Protein AF-A0A510IUY1-F1 (afdb_monomer_lite)

pLDDT: mean 85.73, std 16.0, range [47.0, 97.56]

Radius of gyration: 17.77 Å; chains: 1; bounding box: 39×27×65 Å

Structure (mmCIF, N/CA/C/O backbone):
data_AF-A0A510IUY1-F1
#
_entry.id   AF-A0A510IUY1-F1
#
loop_
_atom_site.group_PDB
_atom_site.id
_atom_site.type_symbol
_atom_site.label_atom_id
_atom_site.label_alt_id
_atom_site.label_comp_id
_atom_site.label_asym_id
_atom_site.label_entity_id
_atom_site.label_seq_id
_atom_site.pdbx_PDB_ins_code
_atom_site.Cartn_x
_atom_site.Cartn_y
_atom_site.Cartn_z
_atom_site.occupancy
_atom_site.B_iso_or_equiv
_atom_site.auth_seq_id
_atom_site.auth_comp_id
_atom_site.auth_asym_id
_atom_site.auth_atom_id
_atom_site.pdbx_PDB_model_num
ATOM 1 N N . MET A 1 1 ? 18.157 -11.309 42.005 1.00 51.44 1 MET A N 1
ATOM 2 C CA . MET A 1 1 ? 18.899 -10.702 40.872 1.00 51.44 1 MET A CA 1
ATOM 3 C C . MET A 1 1 ? 18.849 -11.534 39.590 1.00 51.44 1 MET A C 1
ATOM 5 O O . MET A 1 1 ? 18.367 -11.008 38.601 1.00 51.44 1 MET A O 1
ATOM 9 N N . LYS A 1 2 ? 19.230 -12.825 39.581 1.00 51.41 2 LYS A N 1
ATOM 10 C CA . LYS A 1 2 ? 19.205 -13.665 38.356 1.00 51.41 2 LYS A CA 1
ATOM 11 C C . LYS A 1 2 ? 17.837 -13.746 37.643 1.00 51.41 2 LYS A C 1
ATOM 13 O O . LYS A 1 2 ? 17.792 -13.765 36.422 1.00 51.41 2 LYS A O 1
ATOM 18 N N . LYS A 1 3 ? 16.724 -13.725 38.391 1.00 55.44 3 LYS A N 1
ATOM 19 C CA . LYS A 1 3 ? 15.357 -13.779 37.829 1.00 55.44 3 LYS A CA 1
ATOM 20 C C . LYS A 1 3 ? 14.909 -12.491 37.112 1.00 55.44 3 LYS A C 1
ATOM 22 O O . LYS A 1 3 ? 14.090 -12.570 36.209 1.00 55.44 3 LYS A O 1
ATOM 27 N N . LEU A 1 4 ? 15.452 -11.328 37.484 1.00 57.47 4 LEU A N 1
ATOM 28 C CA . LEU A 1 4 ? 15.096 -10.036 36.873 1.00 57.47 4 LEU A CA 1
ATOM 29 C C . LEU A 1 4 ? 15.771 -9.841 35.510 1.00 57.47 4 LEU A C 1
ATOM 31 O O . LEU A 1 4 ? 15.170 -9.284 34.600 1.00 57.47 4 LEU A O 1
ATOM 35 N N . ILE A 1 5 ? 16.990 -10.364 35.351 1.00 61.31 5 ILE A N 1
ATOM 36 C CA . ILE A 1 5 ? 17.731 -10.312 34.083 1.00 61.31 5 ILE A CA 1
ATOM 37 C C . ILE A 1 5 ? 17.033 -11.173 33.023 1.00 61.31 5 ILE A C 1
ATOM 39 O O . ILE A 1 5 ? 16.863 -10.735 31.892 1.00 61.31 5 ILE A O 1
ATOM 43 N N . ALA A 1 6 ? 16.554 -12.363 33.402 1.00 60.41 6 ALA A N 1
ATOM 44 C CA . ALA A 1 6 ? 15.794 -13.227 32.498 1.00 60.41 6 ALA A CA 1
ATOM 45 C C . ALA A 1 6 ? 14.505 -12.552 31.993 1.00 60.41 6 ALA A C 1
ATOM 47 O O . ALA A 1 6 ? 14.168 -12.673 30.819 1.00 60.41 6 ALA A O 1
ATOM 48 N N . LEU A 1 7 ? 13.821 -11.792 32.856 1.00 58.00 7 LEU A N 1
ATOM 49 C CA . LEU A 1 7 ? 12.606 -11.067 32.485 1.00 58.00 7 LEU A CA 1
ATOM 50 C C . LEU A 1 7 ? 12.892 -9.944 31.473 1.00 58.00 7 LEU A C 1
ATOM 52 O O . LEU A 1 7 ? 12.154 -9.794 30.504 1.00 58.00 7 LEU A O 1
ATOM 56 N N . ALA A 1 8 ? 13.992 -9.205 31.654 1.00 61.44 8 ALA A N 1
ATOM 57 C CA . ALA A 1 8 ? 14.407 -8.148 30.731 1.00 61.44 8 ALA A CA 1
ATOM 58 C C . ALA A 1 8 ? 14.784 -8.686 29.337 1.00 61.44 8 ALA A C 1
ATOM 60 O O . ALA A 1 8 ? 14.483 -8.044 28.334 1.00 61.44 8 ALA A O 1
ATOM 61 N N . VAL A 1 9 ? 15.389 -9.878 29.266 1.00 60.69 9 VAL A N 1
ATOM 62 C CA . VAL A 1 9 ? 15.751 -10.533 27.994 1.00 60.69 9 VAL A CA 1
ATOM 63 C C . VAL A 1 9 ? 14.517 -11.044 27.243 1.00 60.69 9 VAL A C 1
ATOM 65 O O . VAL A 1 9 ? 14.447 -10.938 26.024 1.00 60.69 9 VAL A O 1
ATOM 68 N N . ILE A 1 10 ? 13.510 -11.562 27.951 1.00 60.53 10 ILE A N 1
ATOM 69 C CA . ILE A 1 10 ? 12.257 -12.008 27.318 1.00 60.53 10 ILE A CA 1
ATOM 70 C C . ILE A 1 10 ? 11.478 -10.807 26.761 1.00 60.53 10 ILE A C 1
ATOM 72 O O . ILE A 1 10 ? 10.970 -10.873 25.644 1.00 60.53 10 ILE A O 1
ATOM 76 N N . LEU A 1 11 ? 11.442 -9.689 27.495 1.00 56.88 11 LEU A N 1
ATOM 77 C CA . LEU A 1 11 ? 10.809 -8.448 27.037 1.00 56.88 11 LEU A CA 1
ATOM 78 C C . LEU A 1 11 ? 11.497 -7.853 25.798 1.00 56.88 11 LEU A C 1
ATOM 80 O O . LEU A 1 11 ? 10.806 -7.377 24.899 1.00 56.88 11 LEU A O 1
ATOM 84 N N . SER A 1 12 ? 12.830 -7.907 25.702 1.00 56.66 12 SER A N 1
ATOM 85 C CA . SER A 1 12 ? 13.540 -7.379 24.529 1.00 56.66 12 SER A CA 1
ATOM 86 C C . SER A 1 12 ? 13.355 -8.238 23.274 1.00 56.66 12 SER A C 1
ATOM 88 O O . SER A 1 12 ? 13.308 -7.695 22.172 1.00 56.66 12 SER A O 1
ATOM 90 N N . LEU A 1 13 ? 13.185 -9.555 23.425 1.00 51.34 13 LEU A N 1
ATOM 91 C CA . LEU A 1 13 ? 12.922 -10.475 22.311 1.00 51.34 13 LEU A CA 1
ATOM 92 C C . LEU A 1 13 ? 11.530 -10.285 21.688 1.00 51.34 13 LEU A C 1
ATOM 94 O O . LEU A 1 13 ? 11.369 -10.514 20.492 1.00 51.34 13 LEU A O 1
ATOM 98 N N . THR A 1 14 ? 10.530 -9.825 22.450 1.00 52.09 14 THR A N 1
ATOM 99 C CA . THR A 1 14 ? 9.171 -9.610 21.912 1.00 52.09 14 THR A CA 1
ATOM 100 C C . THR A 1 14 ? 9.026 -8.364 21.031 1.00 52.09 14 THR A C 1
ATOM 102 O O . THR A 1 14 ? 8.078 -8.275 20.256 1.00 52.09 14 THR A O 1
ATOM 105 N N . SER A 1 15 ? 9.970 -7.420 21.096 1.00 50.84 15 SER A N 1
ATOM 106 C CA . SER A 1 15 ? 9.888 -6.135 20.380 1.00 50.84 15 SER A CA 1
ATOM 107 C C . SER A 1 15 ? 10.389 -6.185 18.932 1.00 50.84 15 SER A C 1
ATOM 109 O O . SER A 1 15 ? 10.190 -5.227 18.192 1.00 50.84 15 SER A O 1
ATOM 111 N N . TYR A 1 16 ? 11.035 -7.280 18.518 1.00 49.28 16 TYR A N 1
ATOM 112 C CA . TYR A 1 16 ? 11.661 -7.417 17.194 1.00 49.28 16 TYR A CA 1
ATOM 113 C C . TYR A 1 16 ? 10.769 -8.073 16.130 1.00 49.28 16 TYR A C 1
ATOM 115 O O . TYR A 1 16 ? 11.209 -8.278 15.005 1.00 49.28 16 TYR A O 1
ATOM 123 N N . SER A 1 17 ? 9.513 -8.385 16.450 1.00 50.81 17 SER A N 1
ATOM 124 C CA . SER A 1 17 ? 8.588 -9.031 15.510 1.00 50.81 17 SER A CA 1
ATOM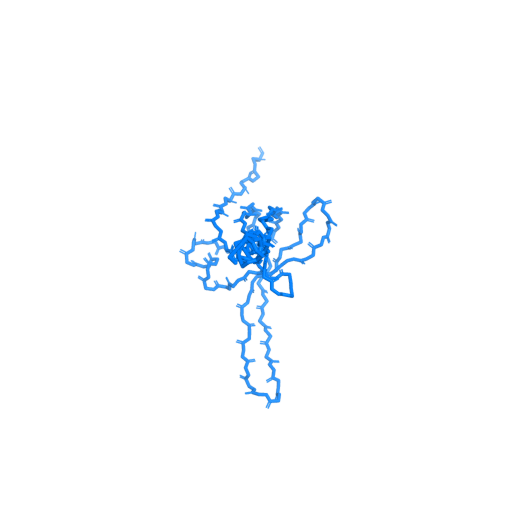 125 C C . SER A 1 17 ? 7.686 -8.036 14.767 1.00 50.81 17 SER A C 1
ATOM 127 O O . SER A 1 17 ? 6.524 -8.346 14.500 1.00 50.81 17 SER A O 1
ATOM 129 N N . GLN A 1 18 ? 8.181 -6.846 14.414 1.00 57.69 18 GLN A N 1
ATOM 130 C CA . GLN A 1 18 ? 7.578 -6.133 13.283 1.00 57.69 18 GLN A CA 1
ATOM 131 C C . GLN A 1 18 ? 8.109 -6.811 12.024 1.00 57.69 18 GLN A C 1
ATOM 133 O O . GLN A 1 18 ? 9.214 -6.526 11.576 1.00 57.69 18 GLN A O 1
ATOM 138 N N . ALA A 1 19 ? 7.373 -7.820 11.556 1.00 74.88 19 ALA A N 1
ATOM 139 C CA . ALA A 1 19 ? 7.754 -8.597 10.390 1.00 74.88 19 ALA A CA 1
ATOM 140 C C . ALA A 1 19 ? 7.841 -7.654 9.185 1.00 74.88 19 ALA A C 1
ATOM 142 O O . ALA A 1 19 ? 6.850 -7.027 8.802 1.00 74.88 19 ALA A O 1
ATOM 143 N N . GLU A 1 20 ? 9.040 -7.522 8.626 1.00 85.12 20 GLU A N 1
ATOM 144 C CA . GLU A 1 20 ? 9.205 -6.893 7.326 1.00 85.12 20 GLU A CA 1
ATOM 145 C C . GLU A 1 20 ? 8.509 -7.755 6.272 1.00 85.12 20 GLU A C 1
ATOM 147 O O . GLU A 1 20 ? 8.639 -8.981 6.250 1.00 85.12 20 GLU A O 1
ATOM 152 N N . GLU A 1 21 ? 7.758 -7.105 5.396 1.00 87.81 21 GLU A N 1
ATOM 153 C CA . GLU A 1 21 ? 6.989 -7.738 4.341 1.00 87.81 21 GLU A CA 1
ATOM 154 C C . GLU A 1 21 ? 7.331 -7.079 3.006 1.00 87.81 21 GLU A C 1
ATOM 156 O O . GLU A 1 21 ? 7.452 -5.857 2.895 1.00 87.81 21 GLU A O 1
ATOM 161 N N . THR A 1 22 ? 7.525 -7.909 1.982 1.00 93.81 22 THR A N 1
ATOM 162 C CA . THR A 1 22 ? 7.705 -7.448 0.605 1.00 93.81 22 THR A CA 1
ATOM 163 C C . THR A 1 22 ? 6.430 -7.719 -0.170 1.00 93.81 22 THR A C 1
ATOM 165 O O . THR A 1 22 ? 6.027 -8.872 -0.290 1.00 93.81 22 THR A O 1
ATOM 168 N N . VAL A 1 23 ? 5.846 -6.674 -0.743 1.00 95.06 23 VAL A N 1
ATOM 169 C CA . VAL A 1 23 ? 4.638 -6.744 -1.566 1.00 95.06 23 VAL A CA 1
ATOM 170 C C . VAL A 1 23 ? 4.956 -6.259 -2.969 1.00 95.06 23 VAL A C 1
ATOM 172 O O . VAL A 1 23 ? 5.560 -5.200 -3.145 1.00 95.06 23 VAL A O 1
ATOM 175 N N . THR A 1 24 ? 4.549 -7.033 -3.972 1.00 97.12 24 THR A N 1
ATOM 176 C CA . THR A 1 24 ? 4.685 -6.646 -5.383 1.00 97.12 24 THR A CA 1
ATOM 177 C C . THR A 1 24 ? 3.319 -6.636 -6.042 1.00 97.12 24 THR A C 1
ATOM 179 O O . THR A 1 24 ? 2.613 -7.634 -5.973 1.00 97.12 24 THR A O 1
ATOM 182 N N . GLY A 1 25 ? 2.942 -5.533 -6.681 1.00 96.81 25 GLY A N 1
ATOM 183 C CA . GLY A 1 25 ? 1.651 -5.424 -7.353 1.00 96.81 25 GLY A CA 1
ATOM 184 C C . GLY A 1 25 ? 1.407 -4.047 -7.954 1.00 96.81 25 GLY A C 1
ATOM 185 O O . GLY A 1 25 ? 2.309 -3.210 -8.014 1.00 96.81 25 GLY A O 1
ATOM 186 N N . VAL A 1 26 ? 0.181 -3.815 -8.413 1.00 97.50 26 VAL A N 1
ATOM 187 C CA . VAL A 1 26 ? -0.253 -2.528 -8.971 1.00 97.50 26 VAL A CA 1
ATOM 188 C C . VAL A 1 26 ? -0.852 -1.663 -7.866 1.00 97.50 26 VAL A C 1
ATOM 190 O O . VAL A 1 26 ? -1.613 -2.160 -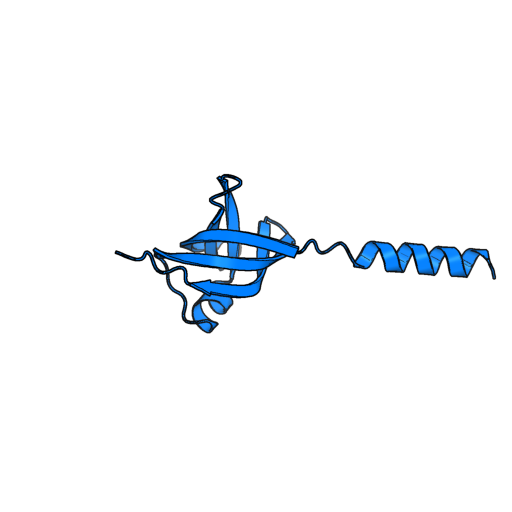7.038 1.00 97.50 26 VAL A O 1
ATOM 193 N N . LEU A 1 27 ? -0.493 -0.379 -7.854 1.00 97.19 27 LEU A N 1
ATOM 194 C CA . LEU A 1 27 ? -1.078 0.618 -6.961 1.00 97.19 27 LEU A CA 1
ATOM 195 C C . LEU A 1 27 ? -2.495 0.985 -7.413 1.00 97.19 27 LEU A C 1
ATOM 197 O O . LEU A 1 27 ? -2.672 1.495 -8.518 1.00 97.19 27 LEU A O 1
ATOM 201 N N . GLU A 1 28 ? -3.478 0.820 -6.534 1.00 97.31 28 GLU A N 1
ATOM 202 C CA . GLU A 1 28 ? -4.860 1.267 -6.738 1.00 97.31 28 GLU A CA 1
ATOM 203 C C . GLU A 1 28 ? -5.213 2.314 -5.672 1.00 97.31 28 GLU A C 1
ATOM 205 O O . GLU A 1 28 ? -5.068 2.073 -4.477 1.00 97.31 28 GLU A O 1
ATOM 210 N N . GLU A 1 29 ? -5.603 3.523 -6.081 1.00 96.75 29 GLU A N 1
ATOM 211 C CA . GLU A 1 29 ? -5.925 4.608 -5.142 1.00 96.75 29 GLU A CA 1
ATOM 212 C C . GLU A 1 29 ? -7.326 4.427 -4.538 1.00 96.75 29 GLU A C 1
ATOM 214 O O . GLU A 1 29 ? -8.308 4.279 -5.263 1.00 96.75 29 GLU A O 1
ATOM 219 N N . GLU A 1 30 ? -7.421 4.495 -3.210 1.00 94.50 30 GLU A N 1
ATOM 220 C CA . GLU A 1 30 ? -8.659 4.346 -2.446 1.00 94.50 30 GLU A CA 1
ATOM 221 C C . GLU A 1 30 ? -8.874 5.543 -1.511 1.00 94.50 30 GLU A C 1
ATOM 223 O O . GLU A 1 30 ? -7.984 5.944 -0.755 1.00 94.50 30 GLU A O 1
ATOM 228 N N . ILE A 1 31 ? -10.093 6.083 -1.520 1.00 93.50 31 ILE A N 1
ATOM 229 C CA . ILE A 1 31 ? -10.545 7.111 -0.579 1.00 93.50 31 ILE A CA 1
ATOM 230 C C . ILE A 1 31 ? -11.790 6.570 0.113 1.00 93.50 31 ILE A C 1
ATOM 232 O O . ILE A 1 31 ? -12.756 6.193 -0.550 1.00 93.50 31 ILE A O 1
ATOM 236 N N . SER A 1 32 ? -11.764 6.529 1.441 1.00 91.31 32 SER A N 1
ATOM 237 C CA . SER A 1 32 ? -12.911 6.128 2.253 1.00 91.31 32 SER A CA 1
ATOM 238 C C . SER A 1 32 ? -13.217 7.184 3.302 1.00 91.31 32 SER A C 1
ATOM 240 O O . SER A 1 32 ? -12.301 7.749 3.891 1.00 91.31 32 SER A O 1
ATOM 242 N N . GLU A 1 33 ? -14.500 7.428 3.538 1.00 93.25 33 GLU A N 1
ATOM 243 C CA . GLU A 1 33 ? -14.990 8.348 4.559 1.00 93.25 33 GLU A CA 1
ATOM 244 C C . GLU A 1 33 ? -15.780 7.560 5.605 1.00 93.25 33 GLU A C 1
ATOM 246 O O . GLU A 1 33 ? -16.633 6.733 5.273 1.00 93.25 33 GLU A O 1
ATOM 251 N N . ASN A 1 34 ? -15.495 7.810 6.878 1.00 91.31 34 ASN A N 1
ATOM 252 C CA . ASN A 1 34 ? -16.332 7.349 7.968 1.00 91.31 34 ASN A CA 1
ATOM 253 C C . ASN A 1 34 ? -17.483 8.343 8.159 1.00 91.31 34 ASN A C 1
ATOM 255 O O . ASN A 1 34 ? -17.280 9.431 8.685 1.00 91.31 34 ASN A O 1
ATOM 259 N N . PHE A 1 35 ? -18.699 7.955 7.775 1.00 90.19 35 PHE A N 1
ATOM 260 C CA . PHE A 1 35 ? -19.881 8.820 7.866 1.00 90.19 35 PHE A CA 1
ATOM 261 C C . PHE A 1 35 ? -20.285 9.204 9.299 1.00 90.19 35 PHE A C 1
ATOM 263 O O . PHE A 1 35 ? -20.990 10.193 9.479 1.00 90.19 35 PHE A O 1
ATOM 270 N N . GLU A 1 36 ? -19.868 8.446 10.317 1.00 92.94 36 GLU A N 1
ATOM 271 C CA . GLU A 1 36 ? -20.172 8.766 11.717 1.00 92.94 36 GLU A CA 1
ATOM 272 C C . GLU A 1 36 ? -19.216 9.822 12.283 1.00 92.94 36 GLU A C 1
ATOM 274 O O . GLU A 1 36 ? -19.631 10.676 13.066 1.00 92.94 36 GLU A O 1
ATOM 279 N N . THR A 1 37 ? -17.936 9.775 11.897 1.00 92.75 37 THR A N 1
ATOM 280 C CA . THR A 1 37 ? -16.886 10.655 12.442 1.00 92.75 37 THR A CA 1
ATOM 281 C C . THR A 1 37 ? -16.440 11.760 11.483 1.00 92.75 37 THR A C 1
ATOM 283 O O . THR A 1 37 ? -15.768 12.696 11.913 1.00 92.75 37 THR A O 1
ATOM 286 N N . GLY A 1 38 ? -16.790 11.665 10.198 1.00 91.69 38 GLY A N 1
ATOM 287 C CA . GLY A 1 38 ? -16.283 12.518 9.118 1.00 91.69 38 GLY A CA 1
ATOM 288 C C . GLY A 1 38 ? -14.807 12.277 8.774 1.00 91.69 38 GLY A C 1
ATOM 289 O O . GLY A 1 38 ? -14.196 13.087 8.079 1.00 91.69 38 GLY A O 1
ATOM 290 N N . GLU A 1 39 ? -14.192 11.208 9.292 1.00 92.81 39 GLU A N 1
ATOM 291 C CA . GLU A 1 39 ? -12.776 10.913 9.059 1.00 92.81 39 GLU A CA 1
ATOM 292 C C . GLU A 1 39 ? -12.554 10.373 7.640 1.00 92.81 39 GLU A C 1
ATOM 294 O O . GLU A 1 39 ? -13.202 9.411 7.230 1.00 92.81 39 GLU A O 1
ATOM 299 N N . ILE A 1 40 ? -11.613 10.971 6.905 1.00 92.12 40 ILE A N 1
ATOM 300 C CA . ILE A 1 40 ? -11.235 10.554 5.550 1.00 92.12 40 ILE A CA 1
ATOM 301 C C . ILE A 1 40 ? -9.919 9.770 5.622 1.00 92.12 40 ILE A C 1
ATOM 303 O O . ILE A 1 40 ? -8.879 10.333 5.964 1.00 92.12 40 ILE A O 1
ATOM 307 N N . ASP A 1 41 ? -9.951 8.490 5.252 1.00 92.50 41 ASP A N 1
ATOM 308 C CA . ASP A 1 41 ? -8.763 7.652 5.065 1.00 92.50 41 ASP A CA 1
ATOM 309 C C . ASP A 1 41 ? -8.415 7.587 3.573 1.00 92.50 41 ASP A C 1
ATOM 311 O O . ASP A 1 41 ? -9.190 7.078 2.756 1.00 92.50 41 ASP A O 1
ATOM 315 N N . HIS A 1 42 ? -7.244 8.122 3.223 1.00 95.56 42 HIS A N 1
ATOM 316 C CA . HIS A 1 42 ? -6.718 8.155 1.860 1.00 95.56 42 HIS A CA 1
ATOM 317 C C . HIS A 1 42 ? -5.482 7.267 1.759 1.00 95.56 42 HIS A C 1
ATOM 319 O O . HIS A 1 42 ? -4.434 7.547 2.347 1.00 95.56 42 HIS A O 1
ATOM 325 N N . ARG A 1 43 ? -5.590 6.196 0.978 1.00 96.25 43 ARG A N 1
ATOM 326 C CA . ARG A 1 43 ? -4.565 5.157 0.876 1.00 96.25 43 ARG A CA 1
ATOM 327 C C . ARG A 1 43 ? -4.451 4.612 -0.540 1.00 96.25 43 ARG A C 1
ATOM 329 O O . ARG A 1 43 ? -5.286 4.878 -1.396 1.00 96.25 43 ARG A O 1
ATOM 336 N N . PHE A 1 44 ? -3.410 3.834 -0.775 1.00 97.56 44 PHE A N 1
ATOM 337 C CA . PHE A 1 44 ? -3.322 2.926 -1.908 1.00 97.56 44 PHE A CA 1
ATOM 338 C C . PHE A 1 44 ? -3.516 1.503 -1.420 1.00 97.56 44 PHE A C 1
ATOM 340 O O . PHE A 1 44 ? -2.983 1.139 -0.370 1.00 97.56 44 PHE A O 1
ATOM 347 N N . SER A 1 45 ? -4.232 0.698 -2.190 1.00 97.00 45 SER A N 1
ATOM 348 C CA . SER A 1 45 ? -4.195 -0.746 -2.063 1.00 97.00 45 SER A CA 1
ATOM 349 C C . SER A 1 45 ? -3.235 -1.351 -3.080 1.00 97.00 45 SER A C 1
ATOM 351 O O . SER A 1 45 ? -2.956 -0.792 -4.142 1.00 97.00 45 SER A O 1
ATOM 353 N N . ILE A 1 46 ? -2.658 -2.486 -2.696 1.00 97.06 46 ILE A N 1
ATOM 354 C CA . ILE A 1 46 ? -1.777 -3.289 -3.533 1.00 97.06 46 ILE A CA 1
ATOM 355 C C . ILE A 1 46 ? -2.177 -4.735 -3.329 1.00 97.06 46 ILE A C 1
ATOM 357 O O . ILE A 1 46 ? -2.094 -5.266 -2.217 1.00 97.06 46 ILE A O 1
ATOM 361 N N . LYS A 1 47 ? -2.614 -5.381 -4.406 1.00 97.38 47 LYS A N 1
ATOM 362 C CA . LYS A 1 47 ? -2.788 -6.827 -4.418 1.00 97.38 47 LYS A CA 1
ATOM 363 C C . LYS A 1 47 ? -1.436 -7.470 -4.689 1.00 97.38 47 LYS A C 1
ATOM 365 O O . LYS A 1 47 ? -0.909 -7.342 -5.790 1.00 97.38 47 LYS A O 1
ATOM 370 N N . ASP A 1 48 ? -0.894 -8.150 -3.689 1.00 96.31 48 ASP A N 1
ATOM 371 C CA . ASP A 1 48 ? 0.353 -8.882 -3.833 1.00 96.31 48 ASP A CA 1
ATOM 372 C C . ASP A 1 48 ? 0.200 -9.997 -4.873 1.00 96.31 48 ASP A C 1
ATOM 374 O O . ASP A 1 48 ? -0.684 -10.849 -4.774 1.00 96.31 48 ASP A O 1
ATOM 378 N N . GLU A 1 49 ? 1.073 -10.003 -5.868 1.00 95.94 49 GLU A N 1
ATOM 379 C CA . GLU A 1 49 ? 1.038 -10.947 -6.983 1.00 95.94 49 GLU A CA 1
ATOM 380 C C . GLU A 1 49 ? 1.386 -12.377 -6.554 1.00 95.94 49 GLU A C 1
ATOM 382 O O . GLU A 1 49 ? 0.947 -13.331 -7.194 1.00 95.94 49 GLU A O 1
ATOM 387 N N . THR A 1 50 ? 2.142 -12.538 -5.462 1.00 93.31 50 THR A N 1
ATOM 388 C CA . THR A 1 50 ? 2.556 -13.859 -4.966 1.00 93.31 50 THR A CA 1
ATOM 389 C C . THR A 1 50 ? 1.454 -14.504 -4.130 1.00 93.31 50 THR A C 1
ATOM 391 O O . THR A 1 50 ? 1.071 -15.650 -4.356 1.00 93.31 50 THR A O 1
ATOM 394 N N . SER A 1 51 ? 0.943 -13.775 -3.139 1.00 93.44 51 SER A N 1
ATOM 395 C CA . SER A 1 51 ? -0.028 -14.285 -2.167 1.00 93.44 51 SER A CA 1
ATOM 396 C C . SER A 1 51 ? -1.486 -14.013 -2.545 1.00 93.44 51 SER A C 1
ATOM 398 O O . SER A 1 51 ? -2.393 -14.584 -1.936 1.00 93.44 51 SER A O 1
ATOM 400 N N . GLY A 1 52 ? -1.738 -13.121 -3.506 1.00 95.19 52 GLY A N 1
ATOM 401 C CA . GLY A 1 52 ? -3.074 -12.656 -3.887 1.00 95.19 52 GLY A CA 1
ATOM 402 C C . GLY A 1 52 ? -3.759 -11.778 -2.835 1.00 95.19 52 GLY A C 1
ATOM 403 O O . GLY A 1 52 ? -4.932 -11.432 -3.003 1.00 95.19 52 GLY A O 1
ATOM 404 N N . ARG A 1 53 ? -3.069 -11.442 -1.739 1.00 94.56 53 ARG A N 1
ATOM 405 C CA . ARG A 1 53 ? -3.613 -10.672 -0.616 1.00 94.56 53 ARG A CA 1
ATOM 406 C C . ARG A 1 53 ? -3.513 -9.177 -0.879 1.00 94.56 53 ARG A C 1
ATOM 408 O O . ARG A 1 53 ? -2.570 -8.708 -1.500 1.00 94.56 53 ARG A O 1
ATOM 415 N N . TYR A 1 54 ? -4.479 -8.434 -0.352 1.00 95.56 54 TYR A N 1
ATOM 416 C CA . TYR A 1 54 ? -4.462 -6.975 -0.384 1.00 95.56 54 TYR A CA 1
ATOM 417 C C . TYR A 1 54 ? -3.730 -6.402 0.824 1.00 95.56 54 TYR A C 1
ATOM 419 O O . TYR A 1 54 ? -3.991 -6.819 1.960 1.00 95.56 54 TYR A O 1
ATOM 427 N N . TYR A 1 55 ? -2.894 -5.409 0.545 1.00 95.94 55 TYR A N 1
ATOM 428 C CA . TYR A 1 55 ? -2.167 -4.585 1.501 1.00 95.94 55 TYR A CA 1
ATOM 429 C C . TYR A 1 55 ? -2.462 -3.115 1.2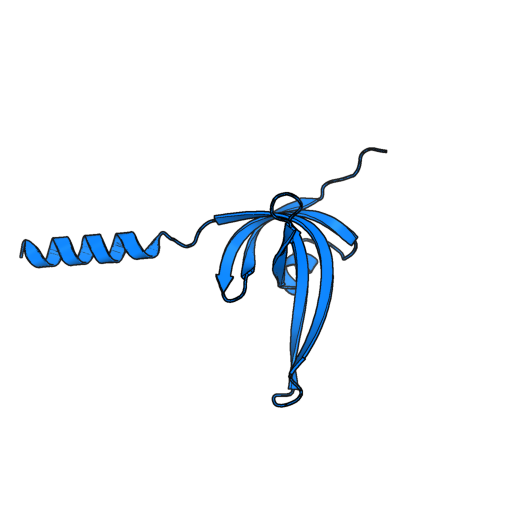46 1.00 95.94 55 TYR A C 1
ATOM 431 O O . TYR A 1 55 ? -2.839 -2.745 0.136 1.00 95.94 55 TYR A O 1
ATOM 439 N N . PHE A 1 56 ? -2.282 -2.285 2.270 1.00 96.12 56 PHE A N 1
ATOM 440 C CA . PHE A 1 56 ? -2.600 -0.862 2.209 1.00 96.12 56 PHE A CA 1
ATOM 441 C C . PHE A 1 56 ? -1.387 -0.009 2.542 1.00 96.12 56 PHE A C 1
ATOM 443 O O . PHE A 1 56 ? -0.613 -0.345 3.431 1.00 96.12 56 PHE A O 1
ATOM 450 N N . VAL A 1 57 ? -1.242 1.124 1.871 1.00 95.81 57 VAL A N 1
ATOM 451 C CA . VAL A 1 57 ? -0.143 2.065 2.092 1.00 95.81 57 VAL A CA 1
ATOM 452 C C . VAL A 1 57 ? -0.696 3.480 2.101 1.00 95.81 57 VAL A C 1
ATOM 454 O O . VAL A 1 57 ? -1.603 3.794 1.336 1.00 95.81 57 VAL A O 1
ATOM 457 N N . AS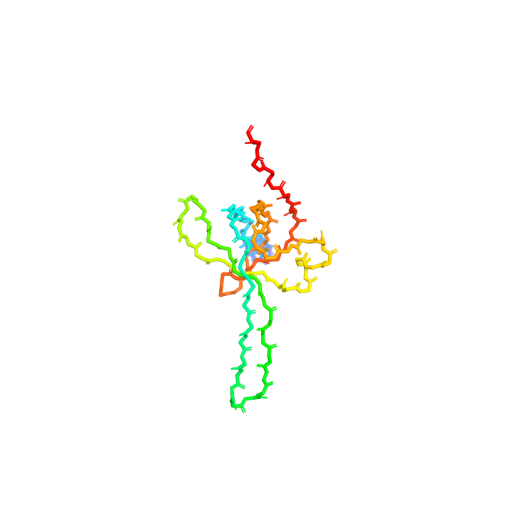P A 1 58 ? -0.181 4.346 2.967 1.00 95.56 58 ASP A N 1
ATOM 458 C CA . ASP A 1 58 ? -0.662 5.724 3.067 1.00 95.56 58 ASP A CA 1
ATOM 459 C C . ASP A 1 58 ? -0.444 6.494 1.749 1.00 95.56 58 ASP A C 1
ATOM 461 O O . ASP A 1 58 ? 0.642 6.465 1.152 1.00 95.56 58 ASP A O 1
ATOM 465 N N . ALA A 1 59 ? -1.475 7.209 1.284 1.00 95.69 59 ALA A N 1
ATOM 466 C CA . ALA A 1 59 ? -1.403 7.944 0.026 1.00 95.69 59 ALA A CA 1
ATOM 467 C C . ALA A 1 59 ? -0.347 9.053 0.044 1.00 95.69 59 ALA A C 1
ATOM 469 O O . ALA A 1 59 ? 0.280 9.323 -0.985 1.00 95.69 59 ALA A O 1
ATOM 470 N N . LYS A 1 60 ? -0.103 9.673 1.200 1.00 95.19 60 LYS A N 1
ATOM 471 C CA . LYS A 1 60 ? 0.933 10.692 1.372 1.00 95.19 60 LYS A CA 1
ATOM 472 C C . LYS A 1 60 ? 2.327 10.104 1.178 1.00 95.19 60 LYS A C 1
ATOM 474 O O . LYS A 1 60 ? 3.175 10.757 0.573 1.00 95.19 60 LYS A O 1
ATOM 479 N N . GLU A 1 61 ? 2.565 8.882 1.651 1.00 95.31 61 GLU A N 1
ATOM 480 C CA . GLU A 1 61 ? 3.868 8.222 1.539 1.00 95.31 61 GLU A CA 1
ATOM 481 C C . GLU A 1 61 ? 4.175 7.821 0.088 1.00 95.31 61 GLU A C 1
ATOM 483 O O . GLU A 1 61 ? 5.250 8.133 -0.434 1.00 95.31 61 GLU A O 1
ATOM 488 N N . ILE A 1 62 ? 3.196 7.224 -0.601 1.00 95.56 62 ILE A N 1
ATOM 489 C CA . ILE A 1 62 ? 3.292 6.856 -2.023 1.00 95.56 62 ILE A CA 1
ATOM 490 C C . ILE A 1 62 ? 3.512 8.095 -2.902 1.00 95.56 62 ILE A C 1
ATOM 492 O O . ILE A 1 62 ? 4.455 8.140 -3.700 1.00 95.56 62 ILE A O 1
ATOM 496 N N . LYS A 1 63 ? 2.696 9.142 -2.716 1.00 94.62 63 LYS A N 1
ATOM 497 C CA . LYS A 1 63 ? 2.812 10.395 -3.482 1.00 94.62 63 LYS A CA 1
ATOM 498 C C . LYS A 1 63 ? 4.110 11.138 -3.176 1.00 94.62 63 LYS A C 1
ATOM 500 O O . LYS A 1 63 ? 4.712 11.696 -4.090 1.00 94.62 63 LYS A O 1
ATOM 505 N N . GLY A 1 64 ? 4.591 11.097 -1.931 1.00 95.31 64 GLY A N 1
ATOM 506 C CA . GLY A 1 64 ? 5.889 11.655 -1.540 1.00 95.31 64 GLY A CA 1
ATOM 507 C C . GLY A 1 64 ? 7.074 10.992 -2.252 1.00 95.31 64 GLY A C 1
ATOM 508 O O . GLY A 1 64 ? 8.071 11.650 -2.535 1.00 95.31 64 GLY A O 1
ATOM 509 N N . LYS A 1 65 ? 6.941 9.714 -2.626 1.00 93.69 65 LYS A N 1
ATOM 510 C CA . LYS A 1 65 ? 7.907 8.975 -3.462 1.00 93.69 65 LYS A CA 1
ATOM 511 C C . LYS A 1 65 ? 7.662 9.166 -4.972 1.00 93.69 65 LYS A C 1
ATOM 513 O O . LYS A 1 65 ? 8.332 8.556 -5.811 1.00 93.69 65 LYS A O 1
ATOM 518 N N . GLY A 1 66 ? 6.709 10.028 -5.331 1.00 94.38 66 GLY A N 1
ATOM 519 C CA . GLY A 1 66 ? 6.321 10.372 -6.697 1.00 94.38 66 GLY A CA 1
ATOM 520 C C . GLY A 1 66 ? 5.566 9.266 -7.432 1.00 94.38 66 GLY A C 1
ATOM 521 O O . GLY A 1 66 ? 5.482 9.321 -8.658 1.00 94.38 66 GLY A O 1
ATOM 522 N N . MET A 1 67 ? 5.120 8.219 -6.738 1.00 94.62 67 MET A N 1
ATOM 523 C CA . MET A 1 67 ? 4.410 7.099 -7.358 1.00 94.62 67 MET A CA 1
ATOM 524 C C . MET A 1 67 ? 2.931 7.427 -7.556 1.00 94.62 67 MET A C 1
ATOM 526 O O . MET A 1 67 ? 2.390 8.315 -6.890 1.00 94.62 67 MET A O 1
ATOM 530 N N . LYS A 1 68 ? 2.287 6.743 -8.503 1.00 94.88 68 LYS A N 1
ATOM 531 C CA . LYS A 1 68 ? 0.902 7.018 -8.909 1.00 94.88 68 LYS A CA 1
ATOM 532 C C . LYS A 1 68 ? 0.077 5.742 -9.035 1.00 94.88 68 LYS A C 1
ATOM 534 O O . LYS A 1 68 ? 0.616 4.650 -9.191 1.00 94.88 68 LYS A O 1
ATOM 539 N N . SER A 1 69 ? -1.242 5.915 -9.005 1.00 96.12 69 SER A N 1
ATOM 540 C CA . SER A 1 69 ? -2.196 4.851 -9.327 1.00 96.12 69 SER A CA 1
ATOM 541 C C . SER A 1 69 ? -1.895 4.257 -10.708 1.00 96.12 69 SER A C 1
ATOM 543 O O . SER A 1 69 ? -1.524 4.987 -11.630 1.00 96.12 69 SER A O 1
ATOM 545 N N . GLY A 1 70 ? -2.030 2.941 -10.836 1.00 95.31 70 GLY A N 1
ATOM 546 C CA . GLY A 1 70 ? -1.722 2.176 -12.044 1.00 95.31 70 GLY A CA 1
ATOM 547 C C . GLY A 1 70 ? -0.245 1.807 -12.217 1.00 95.31 70 GLY A C 1
ATOM 548 O O . GLY A 1 70 ? 0.074 1.000 -13.088 1.00 95.31 70 GLY A O 1
ATOM 549 N N . GLU A 1 71 ? 0.671 2.338 -11.399 1.00 95.56 71 GLU A N 1
ATOM 550 C CA . GLU A 1 71 ? 2.070 1.909 -11.441 1.00 95.56 71 GLU A CA 1
ATOM 551 C C . GLU A 1 71 ? 2.238 0.544 -10.761 1.00 95.56 71 GLU A C 1
ATOM 553 O O . GLU A 1 71 ? 1.769 0.323 -9.641 1.00 95.56 71 GLU A O 1
ATOM 558 N N . ARG A 1 72 ? 2.960 -0.368 -11.423 1.00 96.75 72 ARG A N 1
ATOM 559 C CA . ARG A 1 72 ? 3.415 -1.620 -10.816 1.00 96.75 72 ARG A CA 1
ATOM 560 C C . ARG A 1 72 ? 4.656 -1.351 -9.972 1.00 96.75 72 ARG A C 1
ATOM 562 O O . ARG A 1 72 ? 5.641 -0.785 -10.455 1.00 96.75 72 ARG A O 1
ATOM 569 N N . VAL A 1 73 ? 4.622 -1.7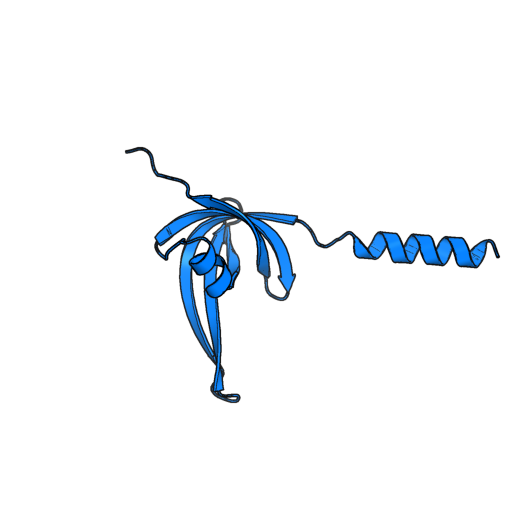54 -8.711 1.00 96.75 73 VAL A N 1
ATOM 570 C CA . VAL A 1 73 ? 5.665 -1.457 -7.729 1.00 96.75 73 VAL A CA 1
ATOM 571 C C . VAL A 1 73 ? 6.026 -2.686 -6.910 1.00 96.75 73 VAL A C 1
ATOM 573 O O . VAL A 1 73 ? 5.232 -3.609 -6.747 1.00 96.75 73 VAL A O 1
ATOM 576 N N . ARG A 1 74 ? 7.236 -2.662 -6.356 1.00 96.75 74 ARG A N 1
ATOM 577 C CA . ARG A 1 74 ? 7.671 -3.534 -5.269 1.00 96.75 74 ARG A CA 1
ATOM 578 C C . ARG A 1 74 ? 7.955 -2.676 -4.048 1.00 96.75 74 ARG A C 1
ATOM 580 O O . ARG A 1 74 ? 8.739 -1.731 -4.136 1.00 96.75 74 ARG A O 1
ATOM 587 N N . ILE A 1 75 ? 7.322 -2.999 -2.930 1.00 96.00 75 ILE A N 1
ATOM 588 C CA . ILE A 1 75 ? 7.463 -2.294 -1.658 1.00 96.00 75 ILE A CA 1
ATOM 589 C C . ILE A 1 75 ? 7.970 -3.276 -0.614 1.00 96.00 75 ILE A C 1
ATOM 591 O O . ILE A 1 75 ? 7.398 -4.347 -0.445 1.00 96.00 75 ILE A O 1
ATOM 595 N N . LEU A 1 76 ? 9.037 -2.893 0.077 1.00 95.31 76 LEU A N 1
ATOM 596 C CA . LEU A 1 76 ? 9.491 -3.526 1.309 1.00 95.31 76 LEU A CA 1
ATOM 597 C C . LEU A 1 76 ? 9.104 -2.600 2.461 1.00 95.31 76 LEU A C 1
ATOM 599 O O . LEU A 1 76 ? 9.406 -1.402 2.427 1.00 95.31 76 LEU A O 1
ATOM 603 N N . GLY A 1 77 ? 8.441 -3.131 3.479 1.00 93.69 77 GLY A N 1
ATOM 604 C CA . GLY A 1 77 ? 8.003 -2.319 4.603 1.00 93.69 77 GLY A CA 1
ATOM 605 C C . GLY A 1 77 ? 7.660 -3.116 5.846 1.00 93.69 77 GLY A C 1
ATOM 606 O O . GLY A 1 77 ? 7.653 -4.341 5.836 1.00 93.69 77 GLY A O 1
ATOM 607 N N . GLU A 1 78 ? 7.385 -2.399 6.927 1.00 92.31 78 GLU A N 1
ATOM 608 C CA . GLU A 1 78 ? 6.966 -2.993 8.196 1.00 92.31 78 GLU A CA 1
ATOM 609 C C . GLU A 1 78 ? 5.453 -3.181 8.192 1.00 92.31 78 GLU A C 1
ATOM 611 O O . GLU A 1 78 ? 4.706 -2.251 7.865 1.00 92.31 78 GLU A O 1
ATOM 616 N N . GLN A 1 79 ? 5.002 -4.384 8.551 1.00 90.56 79 GLN A N 1
ATOM 617 C CA . GLN A 1 79 ? 3.579 -4.663 8.653 1.00 90.56 79 GLN A CA 1
ATOM 618 C C . GLN A 1 79 ? 2.983 -3.994 9.898 1.00 90.56 79 GLN A C 1
ATOM 620 O O . GLN A 1 79 ? 3.374 -4.255 11.037 1.00 90.56 79 GLN A O 1
ATOM 625 N N . GLU A 1 80 ? 1.977 -3.162 9.667 1.00 90.19 80 GLU A N 1
ATOM 626 C CA . GLU A 1 80 ? 1.152 -2.530 10.683 1.00 90.19 80 GLU A CA 1
ATOM 627 C C . GLU A 1 80 ? -0.216 -3.230 10.796 1.00 90.19 80 GLU A C 1
ATOM 629 O O . GLU A 1 80 ? -0.529 -4.228 10.134 1.00 90.19 80 GLU A O 1
ATOM 634 N N . LYS A 1 81 ? -1.082 -2.703 11.667 1.00 87.12 81 LYS A N 1
ATOM 635 C CA . LYS A 1 81 ? -2.448 -3.214 11.829 1.00 87.12 81 LYS A CA 1
ATOM 636 C C . LYS A 1 81 ? -3.227 -3.131 10.512 1.00 87.12 81 LYS A C 1
ATOM 638 O O . LYS A 1 81 ? -2.980 -2.277 9.667 1.00 87.12 81 LYS A O 1
ATOM 643 N N . ASN A 1 82 ? -4.217 -4.009 10.363 1.00 87.62 82 ASN A N 1
ATOM 644 C CA . ASN A 1 82 ? -5.132 -4.033 9.217 1.00 87.62 82 ASN A CA 1
ATOM 645 C C . ASN A 1 82 ? -4.442 -4.202 7.851 1.00 87.62 82 ASN A C 1
ATOM 647 O O . ASN A 1 82 ? -4.987 -3.761 6.842 1.00 87.62 82 ASN A O 1
ATOM 651 N N . ARG A 1 83 ? -3.282 -4.880 7.807 1.00 90.00 83 ARG A N 1
ATOM 652 C CA . ARG A 1 83 ? -2.486 -5.098 6.580 1.00 90.00 83 ARG A CA 1
ATOM 653 C C . ARG A 1 83 ? -1.982 -3.792 5.959 1.00 90.00 83 ARG A C 1
ATOM 655 O O . ARG A 1 83 ? -1.750 -3.726 4.752 1.00 90.00 83 ARG A O 1
ATOM 662 N N . ARG A 1 84 ? -1.846 -2.746 6.776 1.00 93.56 84 ARG A N 1
ATOM 663 C CA . ARG A 1 84 ? -1.164 -1.522 6.373 1.00 93.56 84 ARG A CA 1
ATOM 664 C C . ARG A 1 84 ? 0.344 -1.773 6.398 1.00 93.56 84 ARG A C 1
ATOM 666 O O . ARG A 1 84 ? 0.825 -2.519 7.243 1.00 93.56 84 ARG A O 1
ATOM 673 N N . ILE A 1 85 ? 1.068 -1.197 5.453 1.00 94.38 85 ILE A N 1
ATOM 674 C CA . ILE A 1 85 ? 2.517 -1.312 5.339 1.00 94.38 85 ILE A CA 1
ATOM 675 C C . ILE A 1 85 ? 3.101 0.085 5.435 1.00 94.38 85 ILE A C 1
ATOM 677 O O . ILE A 1 85 ? 2.714 0.979 4.681 1.00 94.38 85 ILE A O 1
ATOM 681 N N . ARG A 1 86 ? 4.069 0.244 6.333 1.00 94.50 86 ARG A N 1
ATOM 682 C CA . ARG A 1 86 ? 4.918 1.430 6.383 1.00 94.50 86 ARG A CA 1
ATOM 683 C C . ARG A 1 86 ? 6.123 1.226 5.479 1.00 94.50 86 ARG A C 1
ATOM 685 O O . ARG A 1 86 ? 6.894 0.288 5.692 1.00 94.50 86 ARG A O 1
ATOM 692 N N . ILE A 1 87 ? 6.304 2.085 4.478 1.00 94.31 87 ILE A N 1
ATOM 693 C CA . ILE A 1 87 ? 7.329 1.855 3.455 1.00 94.31 87 ILE A CA 1
ATOM 694 C C . ILE A 1 87 ? 8.731 2.074 4.035 1.00 94.31 87 ILE A C 1
AT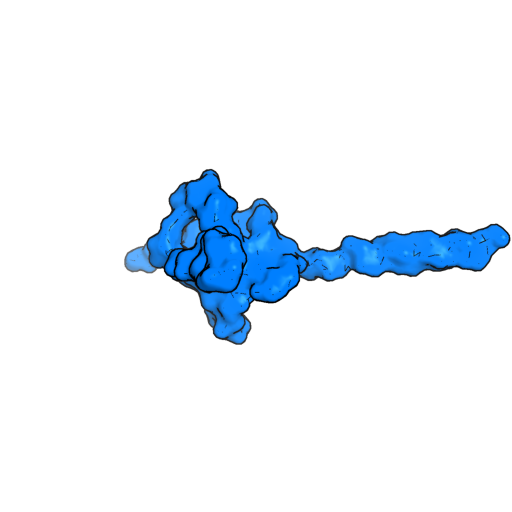OM 696 O O . ILE A 1 87 ? 9.082 3.159 4.497 1.00 94.31 87 ILE A O 1
ATOM 700 N N . ARG A 1 88 ? 9.590 1.060 3.912 1.00 93.94 88 ARG A N 1
ATOM 701 C CA . ARG A 1 88 ? 11.040 1.199 4.101 1.00 93.94 88 ARG A CA 1
ATOM 702 C C . ARG A 1 88 ? 11.706 1.492 2.766 1.00 93.94 88 ARG A C 1
ATOM 704 O O . ARG A 1 88 ? 12.357 2.523 2.602 1.00 93.94 88 ARG A O 1
ATOM 711 N N . GLU A 1 89 ? 11.435 0.648 1.778 1.00 93.75 89 GLU A N 1
ATOM 712 C CA . GLU A 1 89 ? 11.977 0.758 0.428 1.00 93.75 89 GLU A CA 1
ATOM 713 C C . GLU A 1 89 ? 10.893 0.531 -0.623 1.00 93.75 89 GLU A C 1
ATOM 715 O O . GLU A 1 89 ? 9.874 -0.117 -0.387 1.00 93.75 89 GLU A O 1
ATOM 720 N N . SER A 1 90 ? 11.097 1.105 -1.804 1.00 95.00 90 SER A N 1
ATOM 721 C CA . SER A 1 90 ? 10.095 1.085 -2.864 1.00 95.00 90 SER A CA 1
ATOM 722 C C . SER A 1 90 ? 10.740 1.233 -4.234 1.00 95.00 90 SER A C 1
ATOM 724 O O . SER A 1 90 ? 11.550 2.141 -4.434 1.00 95.00 90 SER A O 1
ATOM 726 N N . GLN A 1 91 ? 10.320 0.408 -5.186 1.00 95.50 91 GLN A N 1
ATOM 727 C CA . GLN A 1 91 ? 10.822 0.400 -6.554 1.00 95.50 91 GLN A CA 1
ATOM 728 C C . GLN A 1 91 ? 9.660 0.352 -7.549 1.00 95.50 91 GLN A C 1
ATOM 730 O O . GLN A 1 91 ? 8.754 -0.466 -7.406 1.00 95.50 91 GLN A O 1
ATOM 735 N N . ARG A 1 92 ? 9.707 1.193 -8.592 1.00 95.75 92 ARG A N 1
ATOM 736 C CA . ARG A 1 92 ? 8.809 1.069 -9.751 1.00 95.75 92 ARG A CA 1
ATOM 737 C C . ARG A 1 92 ? 9.312 -0.042 -10.661 1.00 95.75 92 ARG A C 1
ATOM 739 O O . ARG A 1 92 ? 10.480 -0.024 -11.052 1.00 95.75 92 ARG A O 1
ATOM 746 N N . ILE A 1 93 ? 8.432 -0.963 -11.027 1.00 93.00 93 ILE A N 1
ATOM 747 C CA . ILE A 1 93 ? 8.729 -2.005 -12.003 1.00 93.00 93 ILE A CA 1
ATOM 748 C C . ILE A 1 93 ? 8.218 -1.514 -13.351 1.00 93.00 93 ILE A C 1
ATOM 750 O O . ILE A 1 93 ? 7.013 -1.394 -13.563 1.00 93.00 93 ILE A O 1
ATOM 754 N N . ARG A 1 94 ? 9.139 -1.203 -14.264 1.00 85.69 94 ARG A N 1
ATOM 755 C CA . ARG A 1 94 ? 8.776 -0.951 -15.659 1.00 85.69 94 ARG A CA 1
ATOM 756 C C . ARG A 1 94 ? 8.476 -2.295 -16.309 1.00 85.69 94 ARG A C 1
ATOM 758 O O . ARG A 1 94 ? 9.244 -3.237 -16.133 1.00 85.69 94 ARG A O 1
ATOM 765 N N . LEU A 1 95 ? 7.362 -2.384 -17.022 1.00 66.38 95 LEU A N 1
ATOM 766 C CA . LEU A 1 95 ? 7.190 -3.447 -18.002 1.00 66.38 95 LEU A CA 1
ATOM 767 C C . LEU A 1 95 ? 8.132 -3.088 -19.155 1.00 66.38 95 LEU A C 1
ATOM 769 O O . LEU A 1 95 ? 8.007 -2.002 -19.719 1.00 66.38 95 LEU A O 1
ATOM 773 N N . GLU A 1 96 ? 9.142 -3.919 -19.403 1.00 63.25 96 GLU A N 1
ATOM 774 C CA . GLU A 1 96 ? 9.874 -3.846 -20.667 1.00 63.25 96 GLU A CA 1
ATOM 775 C C . GLU A 1 96 ? 8.889 -4.267 -21.769 1.00 63.25 96 GLU A C 1
ATOM 777 O O . GLU A 1 96 ? 8.218 -5.292 -21.622 1.00 63.25 96 GLU A O 1
ATOM 782 N N . GLU A 1 97 ? 8.725 -3.406 -22.779 1.00 47.00 97 GLU A N 1
ATOM 783 C CA . GLU A 1 97 ? 7.887 -3.645 -23.967 1.00 47.00 97 GLU A CA 1
ATOM 784 C C . GLU A 1 97 ? 8.461 -4.749 -24.862 1.00 47.00 97 GLU A C 1
ATOM 786 O O . GLU A 1 97 ? 9.704 -4.800 -25.023 1.00 47.00 97 GLU A O 1
#

Secondary structure (DSSP, 8-state):
-HHHHHHHHHHHHHTT---EEEEEEEEEEEEEEETTTTEEEEEEEEE-TTT--EEEEEHHHHHHTT--TT-EEEEEEEE-GGGBEEEEEEEE-----

Sequence (97 aa):
MKKLIALAVILSLTSYSQAEETVTGVLEEEISENFETGEIDHRFSIKDETSGRYYFVDAKEIKGKGMKSGERVRILGEQEKNRRIRIRESQRIRLEE

Foldseek 3Di:
DVVVVVVVVVVVVVVPPLDKDKAWAFWAWDWDADPVPRDIQTWTWGQGPPPRDIAIEGPCVCVVVVHDGGWTKIFIAGQDPPRYGDGPDMDTDDDDD